Protein AF-A0A9X8VM63-F1 (afdb_monomer_lite)

Organism: Serratia marcescens (NCBI:txid615)

Radius of gyration: 14.24 Å; chains: 1; bounding box: 29×26×38 Å

Foldseek 3Di:
DDVVVCDVVWKHFAAQDPVLLVVLQVQLVVLQVVLVPPPDDPVSSVVSNVSSVVSNVQSVQSVVRMHTDPPDDDVPPD

pLDDT: mean 91.47, std 13.68, range [44.0, 98.69]

Sequence (78 aa):
MTLDNLVGLGLEVITPDAGAIKKLLAAAARNRRDAGITQL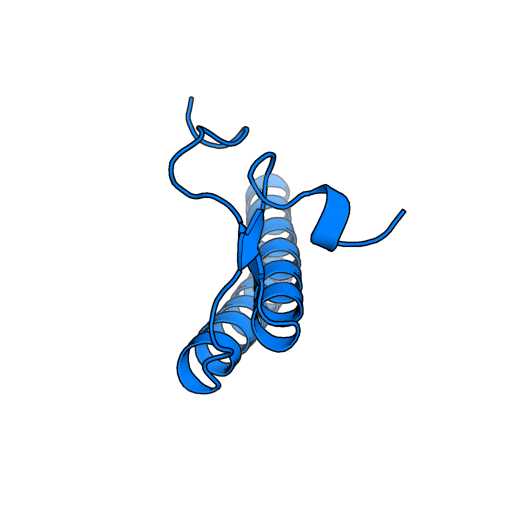SNESRFDTAYKAVMQMANAALQAKGYRTLTSKPGHHQI

Structure (mmCIF, N/CA/C/O backbone):
data_AF-A0A9X8VM63-F1
#
_entry.id   AF-A0A9X8VM63-F1
#
loop_
_atom_site.group_PDB
_atom_site.id
_atom_site.type_symbol
_atom_site.label_atom_id
_atom_site.label_alt_id
_atom_site.label_comp_id
_atom_site.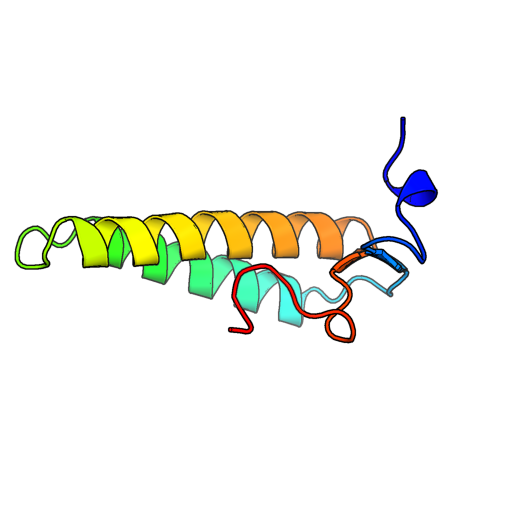label_asym_id
_atom_site.label_entity_id
_atom_site.label_seq_id
_atom_site.pdbx_PDB_ins_code
_atom_site.Cartn_x
_atom_site.Cartn_y
_atom_site.Cartn_z
_atom_site.occupancy
_atom_site.B_iso_or_equiv
_atom_site.auth_seq_id
_atom_site.auth_comp_id
_atom_site.auth_asym_id
_atom_site.auth_atom_id
_atom_site.pdbx_PDB_model_num
ATOM 1 N N . MET A 1 1 ? -2.761 14.004 -19.722 1.00 64.62 1 MET A N 1
ATOM 2 C CA . MET A 1 1 ? -1.705 13.934 -18.689 1.00 64.62 1 MET A CA 1
ATOM 3 C C . MET A 1 1 ? -1.473 12.460 -18.378 1.00 64.62 1 MET A C 1
ATOM 5 O O . MET A 1 1 ? -2.452 11.786 -18.083 1.00 64.62 1 MET A O 1
ATOM 9 N N . THR A 1 2 ? -0.254 11.942 -18.551 1.00 89.25 2 THR A N 1
ATOM 10 C CA . THR A 1 2 ? 0.099 10.525 -18.299 1.00 89.25 2 THR A CA 1
ATOM 11 C C . THR A 1 2 ? 0.973 10.403 -17.045 1.00 89.25 2 THR A C 1
ATOM 13 O O . THR A 1 2 ? 1.430 11.419 -16.521 1.00 89.25 2 THR A O 1
ATOM 16 N N . LEU A 1 3 ? 1.203 9.179 -16.551 1.00 89.94 3 LEU A N 1
ATOM 17 C CA . LEU A 1 3 ? 2.090 8.940 -15.399 1.00 89.94 3 LEU A CA 1
ATOM 18 C C . LEU A 1 3 ? 3.547 9.331 -15.689 1.00 89.94 3 LEU A C 1
ATOM 20 O O . LEU A 1 3 ? 4.243 9.770 -14.777 1.00 89.94 3 LEU A O 1
ATOM 24 N N . ASP A 1 4 ? 3.986 9.257 -16.947 1.00 92.50 4 ASP A N 1
ATOM 25 C CA . ASP A 1 4 ? 5.333 9.666 -17.366 1.00 92.50 4 ASP A CA 1
ATOM 26 C C . ASP A 1 4 ? 5.633 11.131 -17.035 1.00 92.50 4 ASP A C 1
ATOM 28 O O . ASP A 1 4 ? 6.745 11.459 -16.631 1.00 92.50 4 ASP A O 1
ATOM 32 N N . ASN A 1 5 ? 4.618 12.002 -17.090 1.00 93.56 5 ASN A N 1
ATOM 33 C CA . ASN A 1 5 ? 4.759 13.417 -16.733 1.00 93.56 5 ASN A CA 1
ATOM 34 C C . ASN A 1 5 ? 5.107 13.637 -15.248 1.00 93.56 5 ASN A C 1
ATOM 36 O O . ASN A 1 5 ? 5.452 14.752 -14.867 1.00 93.56 5 ASN A O 1
ATOM 40 N N . LEU A 1 6 ? 4.979 12.611 -14.400 1.00 91.56 6 LEU A N 1
ATOM 41 C CA . LEU A 1 6 ? 5.281 12.674 -12.968 1.00 91.56 6 LEU A CA 1
ATOM 42 C C . LEU A 1 6 ? 6.645 12.061 -12.617 1.00 91.56 6 LEU A C 1
ATOM 44 O O . LEU A 1 6 ? 7.055 12.131 -11.451 1.00 91.56 6 LEU A O 1
ATOM 48 N N . VAL A 1 7 ? 7.356 11.477 -13.587 1.00 93.25 7 VAL A N 1
ATOM 49 C CA . VAL A 1 7 ? 8.696 10.915 -13.374 1.00 93.25 7 VAL A CA 1
ATOM 50 C C . VAL A 1 7 ? 9.675 12.037 -13.002 1.00 93.25 7 VAL A C 1
ATOM 52 O O . VAL A 1 7 ? 9.714 13.083 -13.642 1.00 93.25 7 VAL A O 1
ATOM 55 N N . GLY A 1 8 ? 10.426 11.859 -11.912 1.00 89.00 8 GLY A N 1
ATOM 56 C CA . GLY A 1 8 ? 11.335 12.870 -11.342 1.00 89.00 8 GLY A CA 1
ATOM 57 C C . GLY A 1 8 ? 10.651 13.941 -10.473 1.00 89.00 8 GLY A C 1
ATOM 58 O O . GLY A 1 8 ? 11.295 14.574 -9.627 1.00 89.00 8 GLY A O 1
ATOM 59 N N . LEU A 1 9 ? 9.332 14.113 -10.598 1.00 89.31 9 LEU A N 1
ATOM 60 C CA . LEU A 1 9 ? 8.547 15.011 -9.745 1.00 89.31 9 LEU A CA 1
ATOM 61 C C . LEU A 1 9 ? 8.028 14.286 -8.501 1.00 89.31 9 LEU A C 1
ATOM 63 O O . LEU A 1 9 ? 8.259 14.760 -7.386 1.00 89.31 9 LEU A O 1
ATOM 67 N N . GLY A 1 10 ? 7.404 13.124 -8.701 1.00 88.88 10 GLY A N 1
ATOM 68 C CA . GLY A 1 10 ? 6.812 12.290 -7.650 1.00 88.88 10 GLY A CA 1
ATOM 69 C C . GLY A 1 10 ? 6.942 10.783 -7.890 1.00 88.88 10 GLY A C 1
ATOM 70 O O . GLY A 1 10 ? 6.762 10.011 -6.949 1.00 88.88 10 GLY A O 1
ATOM 71 N N . LEU A 1 11 ? 7.274 10.363 -9.115 1.00 93.44 11 LEU A N 1
ATOM 72 C CA . LEU A 1 11 ? 7.432 8.962 -9.496 1.00 93.44 11 LEU A CA 1
ATOM 73 C C . LEU A 1 11 ? 8.857 8.646 -9.962 1.00 93.44 11 LEU A C 1
ATOM 75 O O . LEU A 1 11 ? 9.568 9.500 -10.489 1.00 93.44 11 LEU A O 1
ATOM 79 N N . GLU A 1 12 ? 9.235 7.383 -9.825 1.00 94.44 12 GLU A N 1
ATOM 80 C CA . GLU A 1 12 ? 10.398 6.773 -10.469 1.00 94.44 12 GLU A CA 1
ATOM 81 C C . GLU A 1 12 ? 9.951 5.571 -11.291 1.00 94.44 12 GLU A C 1
ATOM 83 O O . GLU A 1 12 ? 9.020 4.865 -10.897 1.00 94.44 12 GLU A O 1
ATOM 88 N N . VAL A 1 13 ? 10.643 5.320 -12.402 1.00 96.06 13 VAL A N 1
ATOM 89 C CA . VAL A 1 13 ? 10.455 4.107 -13.202 1.00 96.06 13 VAL A CA 1
ATOM 90 C C . VAL A 1 13 ? 11.170 2.941 -12.526 1.00 96.06 13 VAL A C 1
ATOM 92 O O . VAL A 1 13 ? 12.306 3.072 -12.073 1.00 96.06 13 VAL A O 1
ATOM 95 N N . ILE A 1 14 ? 10.506 1.791 -12.473 1.00 95.88 14 ILE A N 1
ATOM 96 C CA . ILE A 1 14 ? 11.038 0.544 -11.927 1.00 95.88 14 ILE A CA 1
ATOM 97 C C . ILE A 1 14 ? 10.611 -0.648 -12.776 1.00 95.88 14 ILE A C 1
ATOM 99 O O . ILE A 1 14 ? 9.588 -0.617 -13.458 1.00 95.88 14 ILE A O 1
ATOM 103 N N . THR A 1 15 ? 11.345 -1.751 -12.655 1.00 97.56 15 THR A N 1
ATOM 104 C CA . THR A 1 15 ? 10.856 -3.050 -13.122 1.00 97.56 15 THR A CA 1
ATOM 105 C C . THR A 1 15 ? 9.747 -3.535 -12.180 1.00 97.56 15 THR A C 1
ATOM 107 O O . THR A 1 15 ? 9.983 -3.605 -10.968 1.00 97.56 15 THR A O 1
ATOM 110 N N . PRO A 1 16 ? 8.546 -3.878 -12.684 1.00 97.50 16 PRO A N 1
ATOM 111 C CA . PRO A 1 16 ? 7.499 -4.472 -11.861 1.00 97.50 16 PRO A CA 1
ATOM 112 C C . PRO A 1 16 ? 7.992 -5.731 -11.138 1.00 97.50 16 PRO A C 1
ATOM 114 O O . PRO A 1 16 ? 8.567 -6.625 -11.757 1.00 97.50 16 PRO A O 1
ATOM 117 N N . ASP A 1 17 ? 7.720 -5.827 -9.836 1.00 97.00 17 ASP A N 1
ATOM 118 C CA . ASP A 1 17 ? 8.041 -7.006 -9.026 1.00 97.00 17 ASP A CA 1
ATOM 119 C C . ASP A 1 17 ? 6.762 -7.595 -8.423 1.00 97.00 17 ASP A C 1
ATOM 121 O O . ASP A 1 17 ? 6.155 -7.035 -7.507 1.00 97.00 17 ASP A O 1
ATOM 125 N N . ALA A 1 18 ? 6.376 -8.772 -8.916 1.00 97.50 18 ALA A N 1
ATOM 126 C CA . ALA A 1 18 ? 5.200 -9.499 -8.450 1.00 97.50 18 ALA A CA 1
ATOM 127 C C . ALA A 1 18 ? 5.234 -9.799 -6.940 1.00 97.50 18 ALA A C 1
ATOM 129 O O . ALA A 1 18 ? 4.177 -9.872 -6.308 1.00 97.50 18 ALA A O 1
ATOM 130 N N . GLY A 1 19 ? 6.421 -9.970 -6.349 1.00 98.06 19 GLY A N 1
ATOM 131 C CA . GLY A 1 19 ? 6.604 -10.178 -4.917 1.00 98.06 19 GLY A CA 1
ATOM 132 C C . GLY A 1 19 ? 6.178 -8.957 -4.107 1.00 98.06 19 GLY A C 1
ATOM 133 O O . GLY A 1 19 ? 5.345 -9.074 -3.204 1.00 98.06 19 GLY A O 1
ATOM 134 N N . ALA A 1 20 ? 6.696 -7.776 -4.442 1.00 96.56 20 ALA A N 1
ATOM 135 C CA . ALA A 1 20 ? 6.275 -6.541 -3.788 1.00 96.56 20 ALA A CA 1
ATOM 136 C C . ALA A 1 20 ? 4.801 -6.176 -4.070 1.00 96.56 20 ALA A C 1
ATOM 138 O O . ALA A 1 20 ? 4.121 -5.762 -3.127 1.00 96.56 20 ALA A O 1
ATOM 139 N N . ILE A 1 21 ? 4.253 -6.466 -5.262 1.00 98.38 21 ILE A N 1
ATOM 140 C CA . ILE A 1 21 ? 2.822 -6.229 -5.555 1.00 98.38 21 ILE A CA 1
ATOM 141 C C . ILE A 1 21 ? 1.965 -7.053 -4.590 1.00 98.38 21 ILE A C 1
ATOM 143 O O . ILE A 1 21 ? 1.068 -6.529 -3.926 1.00 98.38 21 ILE A O 1
ATOM 147 N N . LYS A 1 22 ? 2.274 -8.349 -4.447 1.00 98.56 22 LYS A N 1
ATOM 148 C CA . LYS A 1 22 ? 1.564 -9.248 -3.525 1.00 98.56 22 LYS A CA 1
ATOM 149 C C . LYS A 1 22 ? 1.664 -8.776 -2.076 1.00 98.56 22 LYS A C 1
ATOM 151 O O . LYS A 1 22 ? 0.664 -8.817 -1.362 1.00 98.56 22 LYS A O 1
ATOM 156 N N . LYS A 1 23 ? 2.836 -8.307 -1.636 1.00 98.38 23 LYS A N 1
ATOM 157 C CA . LYS A 1 23 ? 3.025 -7.775 -0.275 1.00 98.38 23 LYS A CA 1
ATOM 158 C C . LYS A 1 23 ? 2.157 -6.541 -0.020 1.00 98.38 23 LYS A C 1
ATOM 160 O O . LYS A 1 23 ? 1.515 -6.476 1.028 1.00 98.38 23 LYS A O 1
ATOM 165 N N . LEU A 1 24 ? 2.100 -5.608 -0.971 1.00 98.38 24 LEU A N 1
ATOM 166 C CA . LEU A 1 24 ? 1.263 -4.408 -0.883 1.00 98.38 24 LEU A CA 1
ATOM 167 C C . LEU A 1 24 ? -0.226 -4.765 -0.824 1.00 98.38 24 LEU A C 1
ATOM 169 O O . LEU A 1 24 ? -0.930 -4.293 0.065 1.00 98.38 24 LEU A O 1
ATOM 173 N N . LEU A 1 25 ? -0.695 -5.665 -1.692 1.00 98.69 25 LEU A N 1
ATOM 174 C CA . LEU A 1 25 ? -2.089 -6.126 -1.683 1.00 98.69 25 LEU A CA 1
ATOM 175 C C . LEU A 1 25 ? -2.453 -6.872 -0.391 1.00 98.69 25 LEU A C 1
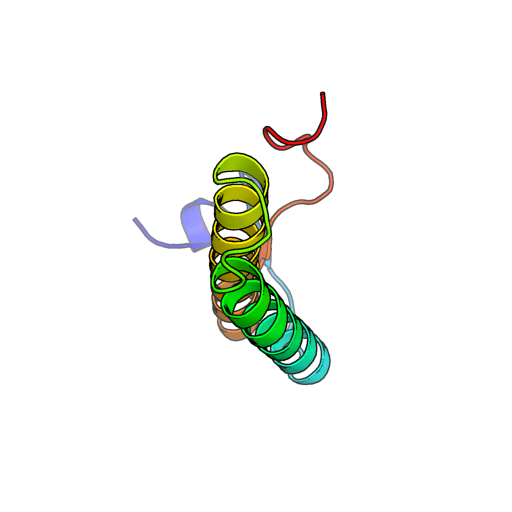ATOM 177 O O . LEU A 1 25 ? -3.532 -6.663 0.163 1.00 98.69 25 LEU A O 1
ATOM 181 N N . ALA A 1 26 ? -1.551 -7.710 0.125 1.00 98.69 26 ALA A N 1
ATOM 182 C CA . ALA A 1 26 ? -1.759 -8.410 1.389 1.00 98.69 26 ALA A CA 1
ATOM 183 C C . ALA A 1 26 ? -1.832 -7.437 2.574 1.00 98.69 26 ALA A C 1
ATOM 185 O O . ALA A 1 26 ? -2.665 -7.609 3.463 1.00 98.69 26 ALA A O 1
ATOM 186 N N . ALA A 1 27 ? -0.984 -6.406 2.590 1.00 98.56 27 ALA A N 1
ATOM 187 C CA . ALA A 1 27 ? -1.051 -5.352 3.593 1.00 98.56 27 ALA A CA 1
ATOM 188 C C . ALA A 1 27 ? -2.364 -4.563 3.485 1.00 98.56 27 ALA A C 1
ATOM 190 O O . ALA A 1 27 ? -3.023 -4.353 4.505 1.00 98.56 27 ALA A O 1
ATOM 191 N N . ALA A 1 28 ? -2.796 -4.226 2.264 1.00 98.62 28 ALA A N 1
ATOM 192 C CA . ALA A 1 28 ? -4.029 -3.479 2.044 1.00 98.62 28 ALA A CA 1
ATOM 193 C C . ALA A 1 28 ? -5.248 -4.257 2.543 1.00 98.62 28 ALA A C 1
ATOM 195 O O . ALA A 1 28 ? -6.135 -3.698 3.184 1.00 98.62 28 ALA A O 1
ATOM 196 N N . ALA A 1 29 ? -5.270 -5.570 2.300 1.00 98.69 29 ALA A N 1
ATOM 197 C CA . ALA A 1 29 ? -6.328 -6.449 2.778 1.00 98.69 29 ALA A CA 1
ATOM 198 C C . ALA A 1 29 ? -6.403 -6.511 4.314 1.00 98.69 29 ALA A C 1
ATOM 200 O O . ALA A 1 29 ? -7.510 -6.545 4.851 1.00 98.69 29 ALA A O 1
ATOM 201 N N . ARG A 1 30 ? -5.258 -6.507 5.015 1.00 98.62 30 ARG A N 1
ATOM 202 C CA . ARG A 1 30 ? -5.214 -6.446 6.489 1.00 98.62 30 ARG A CA 1
ATOM 203 C C . ARG A 1 30 ? -5.739 -5.109 6.999 1.00 98.62 30 ARG A C 1
ATOM 205 O O . ARG A 1 30 ? -6.734 -5.094 7.706 1.00 98.62 30 ARG A O 1
ATOM 212 N N . ASN A 1 31 ? -5.177 -4.005 6.514 1.00 98.56 31 ASN A N 1
ATOM 213 C CA . ASN A 1 31 ? -5.595 -2.657 6.899 1.00 98.56 31 ASN A CA 1
ATOM 214 C C . ASN A 1 31 ? -7.090 -2.396 6.637 1.00 98.56 31 ASN A C 1
ATOM 216 O O . ASN A 1 31 ? -7.766 -1.767 7.445 1.00 98.56 31 ASN A O 1
ATOM 220 N N . ARG A 1 32 ? -7.643 -2.933 5.540 1.00 98.38 32 ARG A N 1
ATOM 221 C CA . ARG A 1 32 ? -9.085 -2.869 5.262 1.00 98.38 32 ARG A CA 1
ATOM 222 C C . ARG A 1 32 ? -9.916 -3.645 6.287 1.00 98.38 32 ARG A C 1
ATOM 224 O O . ARG A 1 32 ? -11.006 -3.197 6.627 1.00 98.38 32 ARG A O 1
ATOM 231 N N . ARG A 1 33 ? -9.450 -4.816 6.740 1.00 98.50 33 ARG A N 1
ATOM 232 C CA . ARG A 1 33 ? -10.122 -5.564 7.819 1.00 98.50 33 ARG A CA 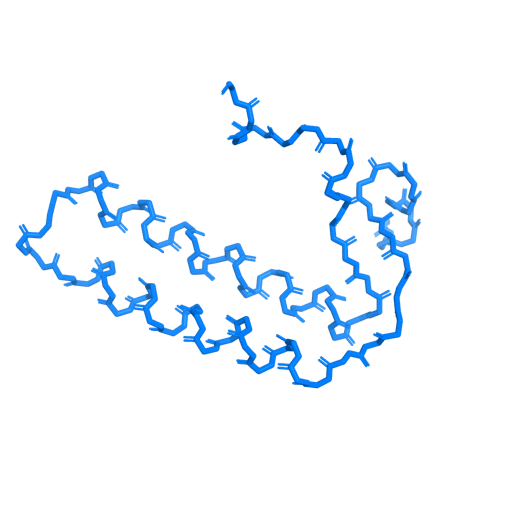1
ATOM 233 C C . ARG A 1 33 ? -10.049 -4.791 9.132 1.00 98.50 33 ARG A C 1
ATOM 235 O O . ARG A 1 33 ? -11.074 -4.662 9.791 1.00 98.50 33 ARG A O 1
ATOM 242 N N . ASP A 1 34 ? -8.886 -4.238 9.456 1.00 98.31 34 ASP A N 1
ATOM 243 C CA . ASP A 1 34 ? -8.653 -3.518 10.712 1.00 98.31 34 ASP A CA 1
ATOM 244 C C . ASP A 1 34 ? -9.508 -2.244 10.807 1.00 98.31 34 ASP A C 1
ATOM 246 O O . ASP A 1 34 ? -10.101 -1.971 11.849 1.00 98.31 34 ASP A O 1
ATOM 250 N N . ALA A 1 35 ? -9.704 -1.534 9.692 1.00 98.31 35 ALA A N 1
ATOM 251 C CA . ALA A 1 35 ? -10.623 -0.394 9.608 1.00 98.31 35 ALA A CA 1
ATOM 252 C C . ALA A 1 35 ? -12.088 -0.742 9.959 1.00 98.31 35 ALA A C 1
ATOM 254 O O . ALA A 1 35 ? -12.881 0.124 10.349 1.00 98.31 35 ALA A O 1
ATOM 255 N N . GLY A 1 36 ? -12.461 -2.017 9.819 1.00 97.81 36 GLY A N 1
ATOM 256 C CA . GLY A 1 36 ? -13.776 -2.546 10.175 1.00 97.81 36 GLY A CA 1
ATOM 257 C C . GLY A 1 36 ? -13.952 -2.870 11.661 1.00 97.81 36 GLY A C 1
ATOM 258 O O . GLY A 1 36 ? -15.075 -3.158 12.068 1.00 97.81 36 GLY A O 1
ATOM 259 N N . ILE A 1 37 ? -12.892 -2.827 12.477 1.00 98.44 37 ILE A N 1
ATOM 260 C CA . ILE A 1 37 ? -12.962 -3.145 13.910 1.00 98.44 37 ILE A CA 1
ATOM 261 C C . ILE A 1 37 ? -13.654 -1.996 14.648 1.00 98.44 37 ILE A C 1
ATOM 263 O O . ILE A 1 37 ? -13.103 -0.907 14.796 1.00 98.44 37 ILE A O 1
ATOM 267 N N . THR A 1 38 ? -14.868 -2.238 15.141 1.00 97.50 38 THR A N 1
ATOM 268 C CA . THR A 1 38 ? -15.715 -1.216 15.780 1.00 97.50 38 THR A CA 1
ATOM 269 C C . THR A 1 38 ? -15.243 -0.800 17.172 1.00 97.50 38 THR A C 1
ATOM 271 O O . THR A 1 38 ? -15.672 0.229 17.676 1.00 97.50 38 THR A O 1
ATOM 274 N N . GLN A 1 39 ? -14.369 -1.590 17.797 1.00 98.25 39 GLN A N 1
ATOM 275 C CA . GLN A 1 39 ? -13.742 -1.290 19.086 1.00 98.25 39 GLN A CA 1
ATOM 276 C C . GLN A 1 39 ? -12.630 -0.237 18.975 1.00 98.25 39 GLN A C 1
ATOM 278 O O . GLN A 1 39 ? -12.202 0.305 19.991 1.00 98.25 39 GLN A O 1
ATOM 283 N N . LEU A 1 40 ? -12.135 0.036 17.765 1.00 97.56 40 LEU A N 1
ATOM 284 C CA . LEU A 1 40 ? -11.145 1.080 17.528 1.00 97.56 40 LEU A CA 1
ATOM 285 C C . LEU A 1 40 ? -11.822 2.445 17.396 1.00 97.56 40 LEU A C 1
ATOM 287 O O . LEU A 1 40 ? -12.960 2.553 16.935 1.00 97.56 40 LEU A O 1
ATOM 291 N N . SER A 1 41 ? -11.084 3.500 17.747 1.00 98.44 41 SER A N 1
ATOM 292 C CA . SER A 1 41 ? -11.547 4.871 17.538 1.00 98.44 41 SER A CA 1
ATOM 293 C C . SER A 1 41 ? -11.778 5.152 16.049 1.00 98.44 41 SER A C 1
ATOM 295 O O . SER A 1 41 ? -11.176 4.515 15.176 1.00 98.44 41 SER A O 1
ATOM 297 N N . ASN A 1 42 ? -12.625 6.133 15.737 1.00 98.06 42 ASN A N 1
ATOM 298 C CA . ASN A 1 42 ? -12.868 6.523 14.348 1.00 98.06 42 ASN A CA 1
ATOM 299 C C . ASN A 1 42 ? -11.581 6.998 13.660 1.00 98.06 42 ASN A C 1
ATOM 301 O O . ASN A 1 42 ? -11.374 6.700 12.488 1.00 98.06 42 ASN A O 1
ATOM 305 N N . GLU A 1 43 ? -10.691 7.658 14.398 1.00 98.25 43 GLU A N 1
ATOM 306 C CA . GLU A 1 43 ? -9.383 8.110 13.922 1.00 98.25 43 GLU A CA 1
ATOM 307 C C . GLU A 1 43 ? -8.502 6.919 13.530 1.00 98.25 43 GLU A C 1
ATOM 309 O O . GLU A 1 43 ? -7.932 6.900 12.442 1.00 98.25 43 GLU A O 1
ATOM 314 N N . SER A 1 44 ? -8.447 5.881 14.369 1.00 98.12 44 SER A N 1
ATOM 315 C CA . SER A 1 44 ? -7.653 4.672 14.095 1.00 98.12 44 SER A CA 1
ATOM 316 C C . SER A 1 44 ? -8.210 3.877 12.910 1.00 98.12 44 SER A C 1
ATOM 318 O O . SER A 1 44 ? -7.466 3.361 12.071 1.00 98.12 44 SER A O 1
ATOM 320 N N . ARG A 1 45 ? -9.541 3.802 12.806 1.00 98.38 45 ARG A N 1
ATOM 321 C CA . ARG A 1 45 ? -10.230 3.165 11.676 1.00 98.38 45 ARG A CA 1
ATOM 322 C C . ARG A 1 45 ? -10.001 3.929 10.375 1.00 98.38 45 ARG A C 1
ATOM 324 O O . ARG A 1 45 ? -9.814 3.317 9.327 1.00 98.38 45 ARG A O 1
ATOM 331 N N . PHE A 1 46 ? -9.980 5.258 10.438 1.00 97.88 46 PHE A N 1
ATOM 332 C CA . PHE A 1 46 ? -9.666 6.104 9.293 1.00 97.88 46 PHE A CA 1
ATOM 333 C C . PHE A 1 46 ? -8.207 5.943 8.851 1.00 97.88 46 PHE A C 1
ATOM 335 O O . PHE A 1 46 ? -7.965 5.715 7.668 1.00 97.88 46 PHE A O 1
ATOM 342 N N . ASP A 1 47 ? -7.244 5.992 9.776 1.00 97.94 47 ASP A N 1
ATOM 343 C CA . ASP A 1 47 ? -5.818 5.811 9.471 1.00 97.94 47 ASP A CA 1
ATOM 344 C C . ASP A 1 47 ? -5.548 4.464 8.780 1.00 97.94 47 ASP A C 1
ATOM 346 O O . ASP A 1 47 ? -4.885 4.396 7.741 1.00 97.94 47 ASP A O 1
ATOM 350 N N . THR A 1 48 ? -6.127 3.382 9.300 1.00 98.00 48 THR A N 1
ATOM 351 C CA . THR A 1 48 ? -5.999 2.046 8.698 1.00 98.00 48 THR A CA 1
ATOM 352 C C . THR A 1 48 ? -6.699 1.959 7.337 1.00 98.00 48 THR A C 1
ATOM 354 O O . THR A 1 48 ? -6.109 1.443 6.385 1.00 98.00 48 THR A O 1
ATOM 357 N N . ALA A 1 49 ? -7.892 2.540 7.169 1.00 98.25 49 ALA A N 1
ATOM 358 C CA . ALA A 1 49 ? -8.557 2.614 5.864 1.00 98.25 49 ALA A CA 1
ATOM 359 C C . ALA A 1 49 ? -7.722 3.392 4.832 1.00 98.25 49 ALA A C 1
ATOM 361 O O . ALA A 1 49 ? -7.536 2.934 3.700 1.00 98.25 49 ALA A O 1
ATOM 362 N N . TYR A 1 50 ? -7.166 4.535 5.233 1.00 97.94 50 TYR A N 1
ATOM 363 C CA . TYR A 1 50 ? -6.292 5.356 4.403 1.00 97.94 50 TYR A CA 1
ATOM 364 C C . TYR A 1 50 ? -5.041 4.579 3.973 1.00 97.94 50 TYR A C 1
ATOM 366 O O . TYR A 1 50 ? -4.716 4.516 2.784 1.00 97.94 50 TYR A O 1
ATOM 374 N N . LYS A 1 51 ? -4.382 3.890 4.914 1.00 97.69 51 LYS A N 1
ATOM 375 C CA . LYS A 1 51 ? -3.234 3.017 4.623 1.00 97.69 51 LYS A CA 1
ATOM 376 C C . LYS A 1 51 ? -3.582 1.909 3.631 1.00 97.69 51 LYS A C 1
ATOM 378 O O . LYS A 1 51 ? -2.760 1.604 2.766 1.00 97.69 51 LYS A O 1
ATOM 383 N N . ALA A 1 52 ? -4.781 1.327 3.709 1.00 98.50 52 ALA A N 1
ATOM 384 C CA . ALA A 1 52 ? -5.224 0.324 2.742 1.00 98.50 52 ALA A CA 1
ATOM 385 C C . ALA A 1 52 ? -5.294 0.898 1.317 1.00 98.50 52 ALA A C 1
ATOM 387 O O . ALA A 1 52 ? -4.779 0.281 0.382 1.00 98.50 52 ALA A O 1
ATOM 388 N N . VAL A 1 53 ? -5.876 2.090 1.149 1.00 98.06 53 VAL A N 1
ATOM 389 C CA . VAL A 1 53 ? -5.957 2.777 -0.152 1.00 98.06 53 VAL A CA 1
ATOM 390 C C . VAL A 1 53 ? -4.566 3.107 -0.686 1.00 98.06 53 VAL A C 1
ATOM 392 O O . VAL A 1 53 ? -4.266 2.789 -1.837 1.00 98.06 53 VAL A O 1
ATOM 395 N N . MET A 1 54 ? -3.685 3.651 0.155 1.00 97.19 54 MET A N 1
ATOM 396 C CA . MET A 1 54 ? -2.301 3.958 -0.220 1.00 97.19 54 MET A CA 1
ATOM 397 C C . MET A 1 54 ? -1.535 2.718 -0.694 1.00 97.19 54 MET A C 1
ATOM 399 O O . MET A 1 54 ? -0.816 2.763 -1.691 1.00 97.19 54 MET A O 1
ATOM 403 N N . GLN A 1 55 ? -1.711 1.581 -0.022 1.00 98.19 55 GLN A N 1
ATOM 404 C CA . GLN A 1 55 ? -1.065 0.327 -0.413 1.00 98.19 5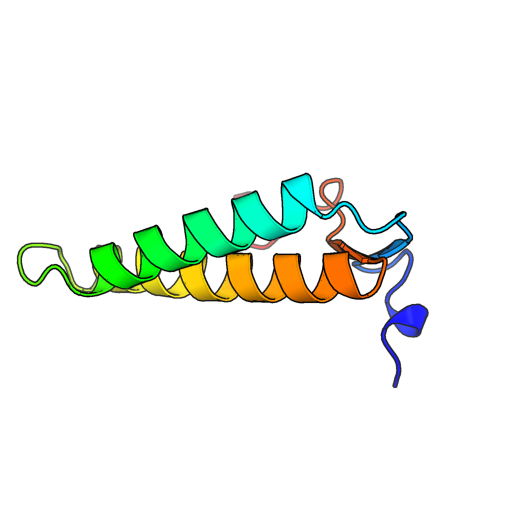5 GLN A CA 1
ATOM 405 C C . GLN A 1 55 ? -1.606 -0.217 -1.740 1.00 98.19 55 GLN A C 1
ATOM 407 O O . GLN A 1 55 ? -0.819 -0.693 -2.558 1.00 98.19 55 GLN A O 1
ATOM 412 N N . MET A 1 56 ? -2.912 -0.099 -1.999 1.00 98.31 56 MET A N 1
ATOM 413 C CA . MET A 1 56 ? -3.492 -0.449 -3.303 1.00 98.31 56 MET A CA 1
ATOM 414 C C . MET A 1 56 ? -2.984 0.468 -4.421 1.00 98.31 56 MET A C 1
ATOM 416 O O . MET A 1 56 ? -2.633 -0.023 -5.493 1.00 98.31 56 MET A O 1
ATOM 420 N N . ALA A 1 57 ? -2.883 1.775 -4.168 1.00 97.50 57 ALA A N 1
ATOM 421 C CA . ALA A 1 57 ? -2.343 2.734 -5.129 1.00 97.50 57 ALA A CA 1
ATOM 422 C C . ALA A 1 57 ? -0.879 2.418 -5.479 1.00 97.50 57 ALA A C 1
ATOM 424 O O . ALA A 1 57 ? -0.523 2.338 -6.654 1.00 97.50 57 ALA A O 1
ATOM 425 N N . ASN A 1 58 ? -0.048 2.133 -4.473 1.00 96.94 58 ASN A N 1
ATOM 426 C CA . ASN A 1 58 ? 1.344 1.737 -4.686 1.00 96.94 58 ASN A CA 1
ATOM 427 C C . ASN A 1 58 ? 1.468 0.400 -5.434 1.00 96.94 58 ASN A C 1
ATOM 429 O O . ASN A 1 58 ? 2.347 0.263 -6.282 1.00 96.94 58 ASN A O 1
ATOM 433 N N . ALA A 1 59 ? 0.578 -0.566 -5.181 1.00 98.12 59 ALA A N 1
ATOM 434 C CA . ALA A 1 59 ? 0.553 -1.824 -5.929 1.00 98.12 59 ALA A CA 1
ATOM 435 C C . ALA A 1 59 ? 0.220 -1.593 -7.413 1.00 98.12 59 ALA A C 1
ATOM 437 O O . ALA A 1 59 ? 0.838 -2.199 -8.289 1.00 98.12 59 ALA A O 1
ATOM 438 N N . ALA A 1 60 ? -0.727 -0.695 -7.702 1.00 97.94 60 ALA A N 1
ATOM 439 C CA . ALA A 1 60 ? -1.099 -0.332 -9.065 1.00 97.94 60 ALA A CA 1
ATOM 440 C C . ALA A 1 60 ? 0.038 0.394 -9.800 1.00 97.94 60 ALA A C 1
ATOM 442 O O . ALA A 1 60 ? 0.330 0.052 -10.946 1.00 97.94 60 ALA A O 1
ATOM 443 N N . LEU A 1 61 ? 0.714 1.342 -9.140 1.00 97.38 61 LEU A N 1
ATOM 444 C CA . LEU A 1 61 ? 1.897 2.009 -9.692 1.00 97.38 61 LEU A CA 1
ATOM 445 C C . LEU A 1 61 ? 2.992 0.993 -10.014 1.00 97.38 61 LEU A C 1
ATOM 447 O O . LEU A 1 61 ? 3.500 0.979 -11.134 1.00 97.38 61 LEU A O 1
ATOM 451 N N . GLN A 1 62 ? 3.281 0.080 -9.085 1.00 97.62 62 GLN A N 1
ATOM 452 C CA . GLN A 1 62 ? 4.299 -0.940 -9.290 1.00 97.62 62 GLN A CA 1
ATOM 453 C C . GLN A 1 62 ? 3.961 -1.865 -10.463 1.00 97.62 62 GLN A C 1
ATOM 455 O O . GLN A 1 62 ? 4.827 -2.158 -11.285 1.00 97.62 62 GLN A O 1
ATOM 460 N N . ALA A 1 63 ? 2.700 -2.288 -10.585 1.00 97.69 63 ALA A N 1
ATOM 461 C CA . ALA A 1 63 ? 2.230 -3.081 -11.719 1.00 97.69 63 ALA A CA 1
ATOM 462 C C . ALA A 1 63 ? 2.367 -2.341 -13.062 1.00 97.69 63 ALA A C 1
ATOM 464 O O . ALA A 1 63 ? 2.449 -2.979 -14.111 1.00 97.69 63 ALA A O 1
ATOM 465 N N . LYS A 1 64 ? 2.397 -1.005 -13.035 1.00 97.12 64 LYS A N 1
ATOM 466 C CA . LYS A 1 64 ? 2.628 -0.139 -14.197 1.00 97.12 64 LYS A CA 1
ATOM 467 C C . LYS A 1 64 ? 4.088 0.273 -14.390 1.00 97.12 64 LYS A C 1
ATOM 469 O O . LYS A 1 64 ? 4.359 1.017 -15.320 1.00 97.12 64 LYS A O 1
ATOM 474 N N . GLY A 1 65 ? 5.016 -0.238 -13.581 1.00 97.00 65 GLY A N 1
ATOM 475 C CA . GLY A 1 65 ? 6.442 0.076 -13.702 1.00 97.00 65 GLY A CA 1
ATOM 476 C C . GLY A 1 65 ? 6.835 1.405 -13.064 1.00 97.00 65 GLY A C 1
ATOM 477 O O . GLY A 1 65 ? 7.842 1.991 -13.448 1.00 97.00 65 GLY A O 1
ATOM 478 N N . TYR A 1 66 ? 6.063 1.880 -12.085 1.00 96.50 66 TYR A N 1
ATOM 479 C CA . TYR A 1 66 ? 6.353 3.104 -11.343 1.00 96.50 66 TYR A CA 1
ATOM 480 C C . TYR A 1 66 ? 6.363 2.862 -9.830 1.00 96.50 66 TYR A C 1
ATOM 482 O O . TYR A 1 66 ? 5.692 1.970 -9.313 1.00 96.50 66 TYR A O 1
ATOM 490 N N . ARG A 1 67 ? 7.076 3.702 -9.084 1.00 94.25 67 ARG A N 1
ATOM 491 C CA . ARG A 1 67 ? 6.929 3.828 -7.625 1.00 94.25 67 ARG A CA 1
ATOM 492 C C . ARG A 1 67 ? 6.950 5.290 -7.209 1.00 94.25 67 ARG A C 1
ATOM 494 O O . ARG A 1 67 ? 7.515 6.116 -7.917 1.00 94.25 67 ARG A O 1
ATOM 501 N N . THR A 1 68 ? 6.377 5.604 -6.054 1.00 92.44 68 THR A N 1
ATOM 502 C CA . THR A 1 68 ? 6.513 6.932 -5.444 1.00 92.44 68 THR A CA 1
ATOM 503 C C . THR A 1 68 ? 7.951 7.176 -4.992 1.00 92.44 68 THR A C 1
ATOM 505 O O . THR A 1 68 ? 8.585 6.273 -4.441 1.00 92.44 68 THR A O 1
ATOM 508 N N . LEU A 1 69 ? 8.445 8.401 -5.163 1.00 84.56 69 LEU A N 1
ATOM 509 C CA . LEU A 1 69 ? 9.723 8.836 -4.598 1.00 84.56 69 LEU A CA 1
ATOM 510 C C . LEU A 1 69 ? 9.691 8.738 -3.065 1.00 84.56 69 LEU A C 1
ATOM 512 O O . LEU A 1 69 ? 8.829 9.332 -2.426 1.00 84.56 69 LEU A O 1
ATOM 516 N N . THR A 1 70 ? 10.647 8.021 -2.469 1.00 69.06 70 THR A N 1
ATOM 517 C CA . THR A 1 70 ? 10.839 7.967 -1.004 1.00 69.06 70 THR A CA 1
ATOM 518 C C . THR A 1 70 ? 11.855 8.996 -0.502 1.00 69.06 70 THR A C 1
ATOM 520 O O . THR A 1 70 ? 12.046 9.133 0.700 1.00 69.06 70 THR A O 1
ATOM 523 N N . SER A 1 71 ? 12.536 9.689 -1.420 1.00 63.28 71 SER A N 1
ATOM 524 C CA . SER A 1 71 ? 13.583 10.684 -1.151 1.00 63.28 71 SER A CA 1
ATOM 525 C C . SER A 1 71 ? 13.052 12.10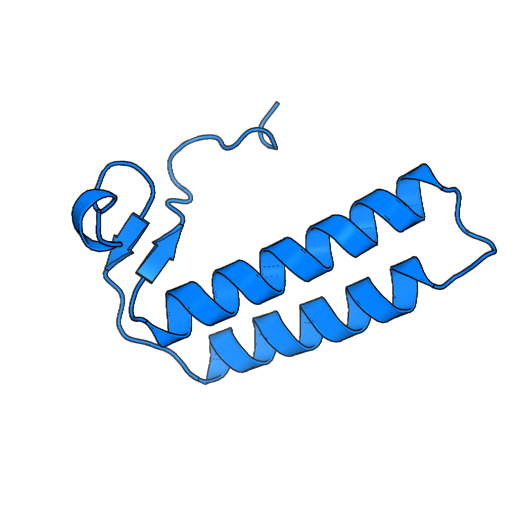4 -0.947 1.00 63.28 71 SER A C 1
ATOM 527 O O . SER A 1 71 ? 13.803 12.978 -0.521 1.00 63.28 71 SER A O 1
ATOM 529 N N . LYS A 1 72 ? 11.769 12.346 -1.238 1.00 58.06 72 LYS A N 1
ATOM 530 C CA . LYS A 1 72 ? 11.088 13.604 -0.926 1.00 58.06 72 LYS A CA 1
ATOM 531 C C . LYS A 1 72 ? 10.137 13.359 0.247 1.00 58.06 72 LYS A C 1
ATOM 533 O O . LYS A 1 72 ? 9.330 12.431 0.150 1.00 58.06 72 LYS A O 1
ATOM 538 N N . PRO A 1 73 ? 10.203 14.163 1.321 1.00 55.81 73 PRO A N 1
ATOM 539 C CA . PRO A 1 73 ? 9.229 14.099 2.401 1.00 55.81 73 PRO A CA 1
ATOM 540 C C . PRO A 1 73 ? 7.813 14.202 1.828 1.00 55.81 73 PRO A C 1
ATOM 542 O O . PRO A 1 73 ? 7.477 15.172 1.150 1.00 55.81 73 PRO A O 1
ATOM 545 N N . GLY A 1 74 ? 6.992 13.175 2.046 1.00 55.66 74 GLY A N 1
ATOM 546 C CA . GLY A 1 74 ? 5.547 13.282 1.834 1.00 55.66 74 GLY A CA 1
ATOM 547 C C . GLY A 1 74 ? 4.893 14.012 3.011 1.00 55.66 74 GLY A C 1
ATOM 548 O O . GLY A 1 74 ? 5.551 14.274 4.012 1.00 55.66 74 GLY A O 1
ATOM 549 N N . HIS A 1 75 ? 3.575 14.235 2.971 1.00 57.62 75 HIS A N 1
ATOM 550 C CA . HIS A 1 75 ? 2.822 14.852 4.088 1.00 57.62 75 HIS A CA 1
ATOM 551 C C . HIS A 1 75 ? 2.908 14.073 5.426 1.00 57.62 75 HIS A C 1
ATOM 553 O O . HIS A 1 75 ? 2.359 14.506 6.432 1.00 57.62 75 HIS A O 1
ATOM 559 N N . HIS A 1 76 ? 3.545 12.899 5.418 1.00 54.72 76 HIS A N 1
ATOM 560 C CA . HIS A 1 76 ? 3.709 11.983 6.546 1.00 54.72 76 HIS A CA 1
ATOM 561 C C . HIS A 1 76 ? 5.087 12.087 7.219 1.00 54.72 76 HIS A C 1
ATOM 563 O O . HIS A 1 76 ? 5.301 11.441 8.240 1.00 54.72 76 HIS A O 1
ATOM 569 N N . GLN A 1 77 ? 6.028 12.844 6.647 1.00 49.12 77 GLN A N 1
ATOM 570 C CA . GLN A 1 77 ? 7.252 13.241 7.338 1.00 49.12 77 GLN A CA 1
ATOM 571 C C . GLN A 1 77 ? 7.032 14.646 7.891 1.00 49.12 77 GLN A C 1
ATOM 573 O O . GLN A 1 77 ? 7.238 15.635 7.190 1.00 49.12 77 GLN A O 1
ATOM 578 N N . ILE A 1 78 ? 6.549 14.694 9.128 1.00 44.00 78 ILE A N 1
ATOM 579 C CA . ILE A 1 78 ? 6.594 15.877 9.987 1.00 44.00 78 ILE A CA 1
ATOM 580 C C . ILE A 1 78 ? 7.662 15.603 11.040 1.00 44.00 78 ILE A C 1
ATOM 582 O O . ILE A 1 78 ? 7.666 14.459 11.553 1.00 44.00 78 ILE A O 1
#

Secondary structure (DSSP, 8-state):
--GGGGBTTTEEE----HHHHHHHHHHHHHHHHHTT-TTS-HHHHHHHHHHHHHHHHHHHHHHTTEEE-SSS--TT--